Protein AF-A0A512ACY2-F1 (afdb_monomer)

Structure (mmCIF, N/CA/C/O backbone):
data_AF-A0A51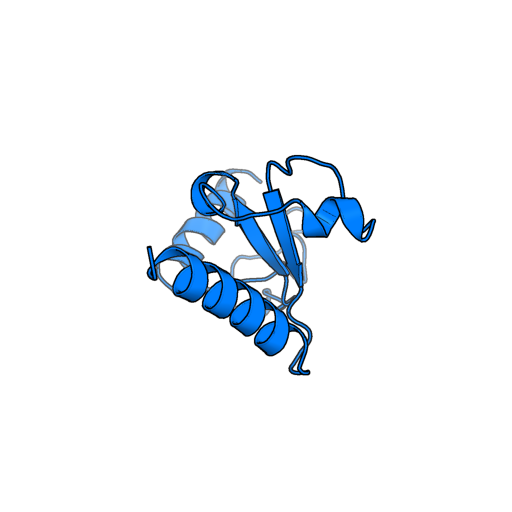2ACY2-F1
#
_entry.id   AF-A0A512ACY2-F1
#
loop_
_atom_site.group_PDB
_atom_site.id
_atom_site.type_symbol
_atom_site.label_atom_id
_atom_site.label_alt_id
_atom_site.label_comp_id
_atom_site.label_asym_id
_atom_site.label_entity_id
_atom_site.label_seq_id
_atom_site.pdbx_PDB_ins_code
_atom_site.Cartn_x
_atom_site.Cartn_y
_atom_site.Cartn_z
_atom_site.occupancy
_atom_site.B_iso_or_equiv
_atom_site.auth_seq_id
_atom_site.auth_comp_id
_atom_site.auth_asym_id
_atom_site.auth_atom_id
_atom_site.pdbx_PDB_model_num
ATOM 1 N N . MET A 1 1 ? 0.882 6.276 -18.119 1.00 74.06 1 MET A N 1
ATOM 2 C CA . MET A 1 1 ? 0.848 6.151 -16.637 1.00 74.06 1 MET A CA 1
ATOM 3 C C . MET A 1 1 ? -0.124 5.096 -16.097 1.00 74.06 1 MET A C 1
ATOM 5 O O . MET A 1 1 ? 0.338 4.207 -15.395 1.00 74.06 1 MET A O 1
ATOM 9 N N . LYS A 1 2 ? -1.438 5.133 -16.398 1.00 83.50 2 LYS A N 1
ATOM 10 C CA . LYS A 1 2 ? -2.406 4.148 -15.845 1.00 83.50 2 LYS A CA 1
ATOM 11 C C . LYS A 1 2 ? -2.056 2.683 -16.166 1.00 83.50 2 LYS A C 1
ATOM 13 O O . LYS A 1 2 ? -2.061 1.862 -15.258 1.00 83.50 2 LYS A O 1
ATOM 18 N N . LYS A 1 3 ? -1.681 2.378 -17.418 1.00 87.75 3 LYS A N 1
ATOM 19 C CA . LYS A 1 3 ? -1.267 1.024 -17.844 1.00 87.75 3 LYS A CA 1
ATOM 20 C C . LYS A 1 3 ? -0.044 0.512 -17.070 1.00 87.75 3 LYS A C 1
ATOM 22 O O . LYS A 1 3 ? -0.116 -0.556 -16.483 1.00 87.75 3 LYS A O 1
ATOM 27 N N . ALA A 1 4 ? 1.024 1.308 -16.984 1.00 86.75 4 ALA A N 1
ATOM 28 C CA . ALA A 1 4 ? 2.241 0.942 -16.254 1.00 86.75 4 ALA A CA 1
ATOM 29 C C . ALA A 1 4 ? 1.992 0.716 -14.748 1.00 86.75 4 ALA A C 1
ATOM 31 O O . ALA A 1 4 ? 2.495 -0.246 -14.174 1.00 86.75 4 ALA A O 1
ATOM 32 N N . ARG A 1 5 ? 1.135 1.535 -14.116 1.00 86.44 5 ARG A N 1
ATOM 33 C CA . ARG A 1 5 ? 0.703 1.309 -12.725 1.00 86.44 5 ARG A CA 1
ATOM 34 C C . ARG A 1 5 ? -0.104 0.021 -12.567 1.00 86.44 5 ARG A C 1
ATOM 36 O O . ARG A 1 5 ? 0.117 -0.714 -11.614 1.00 86.44 5 ARG A O 1
ATOM 43 N N . SER A 1 6 ? -1.027 -0.255 -13.487 1.00 90.94 6 SER A N 1
ATOM 44 C CA . SER A 1 6 ? -1.807 -1.497 -13.472 1.00 90.94 6 SER A CA 1
ATOM 45 C C . SER A 1 6 ? -0.916 -2.726 -13.652 1.00 90.94 6 SER A C 1
ATOM 47 O O . SER A 1 6 ? -1.120 -3.726 -12.973 1.00 90.94 6 SER A O 1
ATOM 49 N N . HIS A 1 7 ? 0.087 -2.632 -14.527 1.00 92.75 7 HIS A N 1
ATOM 50 C CA . HIS A 1 7 ? 1.069 -3.687 -14.754 1.00 92.75 7 HIS A CA 1
ATOM 51 C C . HIS A 1 7 ? 1.871 -3.987 -13.479 1.00 92.75 7 HIS A C 1
ATOM 53 O O . HIS A 1 7 ? 1.936 -5.137 -13.061 1.00 92.75 7 HIS A O 1
ATOM 59 N N . TYR A 1 8 ? 2.362 -2.954 -12.784 1.00 90.81 8 TYR A N 1
ATOM 60 C CA . TYR A 1 8 ? 3.035 -3.117 -11.489 1.00 90.81 8 TYR A CA 1
ATOM 61 C C . TYR A 1 8 ? 2.151 -3.838 -10.462 1.00 90.81 8 TYR A C 1
ATOM 63 O O . TYR A 1 8 ? 2.592 -4.779 -9.813 1.00 90.81 8 TYR A O 1
ATOM 71 N N . GLN A 1 9 ? 0.878 -3.444 -10.344 1.00 89.88 9 GLN A N 1
ATOM 72 C CA . GLN A 1 9 ? -0.060 -4.089 -9.415 1.00 89.88 9 GLN A CA 1
ATOM 73 C C . GLN A 1 9 ? -0.307 -5.564 -9.755 1.00 89.88 9 GLN A C 1
ATOM 75 O O . GLN A 1 9 ? -0.492 -6.377 -8.852 1.00 89.88 9 GLN A O 1
ATOM 80 N N . GLN A 1 10 ? -0.311 -5.920 -11.040 1.00 94.06 10 GLN A N 1
ATOM 81 C CA . GLN A 1 10 ? -0.433 -7.309 -11.473 1.00 94.06 10 GLN A CA 1
ATOM 82 C C . GLN A 1 10 ? 0.800 -8.126 -11.074 1.00 94.06 10 GLN A C 1
ATOM 84 O O . GLN A 1 10 ? 0.641 -9.184 -10.472 1.00 94.06 10 GLN A O 1
ATOM 89 N N . MET A 1 11 ? 2.003 -7.619 -11.353 1.00 94.38 11 MET A N 1
ATOM 90 C CA . MET A 1 11 ? 3.263 -8.277 -10.985 1.00 94.38 11 MET A CA 1
ATOM 91 C C . MET A 1 11 ? 3.396 -8.427 -9.464 1.00 94.38 11 MET A C 1
ATOM 93 O O . MET A 1 11 ? 3.757 -9.493 -8.975 1.00 94.38 11 MET A O 1
ATOM 97 N N . LEU A 1 12 ? 3.000 -7.403 -8.700 1.00 89.56 12 LEU A N 1
ATOM 98 C CA . LEU A 1 12 ? 2.983 -7.441 -7.236 1.00 89.56 12 LEU A CA 1
ATOM 99 C C . LEU A 1 12 ? 2.043 -8.529 -6.693 1.00 89.56 12 LEU A C 1
ATOM 101 O O . LEU A 1 12 ? 2.408 -9.251 -5.773 1.00 89.56 12 LEU A O 1
ATOM 105 N N . ARG A 1 13 ? 0.850 -8.699 -7.282 1.00 88.88 13 ARG A N 1
ATOM 106 C CA . ARG A 1 13 ? -0.092 -9.771 -6.894 1.00 88.88 13 ARG A CA 1
ATOM 107 C C . ARG A 1 13 ? 0.425 -11.172 -7.209 1.00 88.88 13 ARG A C 1
ATOM 109 O O . ARG A 1 13 ? 0.062 -12.111 -6.514 1.00 88.88 13 ARG A O 1
ATOM 116 N N . LYS A 1 14 ? 1.236 -11.308 -8.258 1.00 92.50 14 LYS A N 1
ATOM 117 C CA . LYS A 1 14 ? 1.87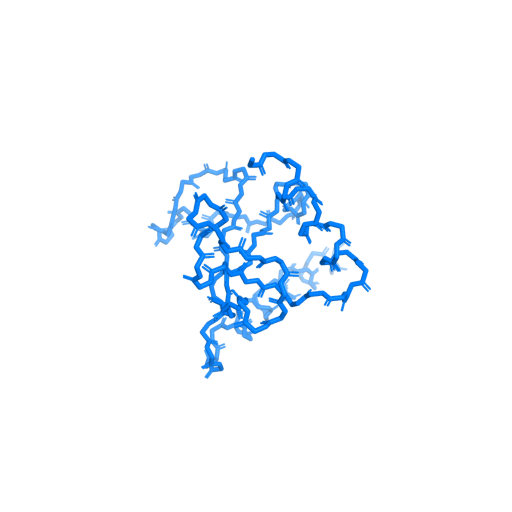1 -12.574 -8.642 1.00 92.50 14 LYS A CA 1
ATOM 118 C C . LYS A 1 14 ? 3.157 -12.870 -7.862 1.00 92.50 14 LYS A C 1
ATOM 120 O O . LYS A 1 14 ? 3.708 -13.951 -8.018 1.00 92.50 14 LYS A O 1
ATOM 125 N N . GLY A 1 15 ? 3.643 -11.923 -7.055 1.00 88.19 15 GLY A N 1
ATOM 126 C CA . GL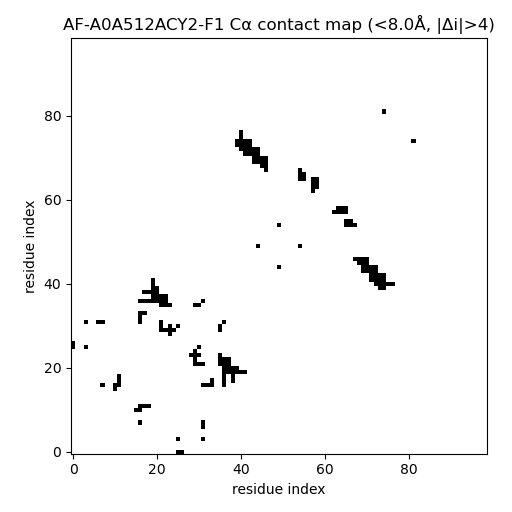Y A 1 15 ? 4.933 -12.033 -6.370 1.00 88.19 15 GLY A CA 1
ATOM 127 C C . GLY A 1 15 ? 6.148 -11.826 -7.283 1.00 88.19 15 GLY A C 1
ATOM 128 O O . GLY A 1 15 ? 7.268 -12.081 -6.862 1.00 88.19 15 GLY A O 1
ATOM 129 N N . GLU A 1 16 ? 5.944 -11.350 -8.515 1.00 91.75 16 GLU A N 1
ATOM 130 C CA . GLU A 1 16 ? 7.009 -11.100 -9.500 1.00 91.75 16 GLU A CA 1
ATOM 131 C C . GLU A 1 16 ? 7.789 -9.808 -9.198 1.00 91.75 16 GLU A C 1
ATOM 133 O O . GLU A 1 16 ? 8.934 -9.663 -9.617 1.00 91.75 16 GLU A O 1
ATOM 138 N N . LEU A 1 17 ? 7.179 -8.863 -8.471 1.00 91.50 17 LEU A N 1
ATOM 139 C CA . LEU A 1 17 ? 7.842 -7.649 -7.992 1.00 91.50 17 LEU A CA 1
ATOM 140 C C . LEU A 1 17 ? 7.620 -7.437 -6.494 1.00 91.50 17 LEU A C 1
ATOM 142 O O . LEU A 1 17 ? 6.500 -7.638 -6.008 1.00 91.50 17 LEU A O 1
ATOM 146 N N . PRO A 1 18 ? 8.646 -6.952 -5.769 1.00 87.50 18 PRO A N 1
ATOM 147 C CA . PRO A 1 18 ? 8.492 -6.564 -4.379 1.00 87.50 18 PRO A CA 1
ATOM 148 C C . PRO A 1 18 ? 7.641 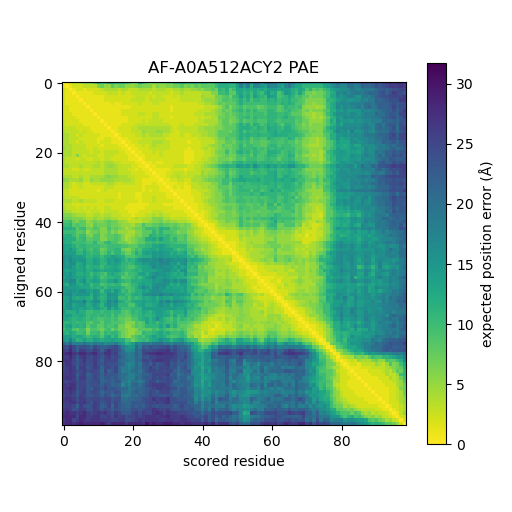-5.296 -4.255 1.00 87.50 18 PRO A C 1
ATOM 150 O O . PRO A 1 18 ? 7.520 -4.487 -5.177 1.00 87.50 18 PRO A O 1
ATOM 153 N N . LYS A 1 19 ? 7.067 -5.097 -3.068 1.00 87.06 19 LYS A N 1
ATOM 154 C CA . LYS A 1 19 ? 6.349 -3.869 -2.730 1.00 87.06 19 LYS A CA 1
ATOM 155 C C . LYS A 1 19 ? 7.334 -2.735 -2.451 1.00 87.06 19 LYS A C 1
ATOM 157 O O . LYS A 1 19 ? 8.209 -2.864 -1.601 1.00 87.06 19 LYS A O 1
ATOM 162 N N . GLY A 1 20 ? 7.133 -1.604 -3.114 1.00 87.81 20 GLY A N 1
ATOM 163 C CA . GLY A 1 20 ? 7.943 -0.406 -2.918 1.00 87.81 20 GLY A CA 1
ATOM 164 C C . GLY A 1 20 ? 7.574 0.739 -3.859 1.00 87.81 20 GLY A C 1
ATOM 165 O O . GLY A 1 20 ? 6.501 0.735 -4.477 1.00 87.81 20 GLY A O 1
ATOM 166 N N . TYR A 1 21 ? 8.479 1.711 -3.965 1.00 87.94 21 TYR A N 1
ATOM 167 C CA . TYR A 1 21 ? 8.404 2.823 -4.914 1.00 87.94 21 TYR A CA 1
ATOM 168 C C . TYR A 1 21 ? 9.422 2.666 -6.036 1.00 87.94 21 TYR A C 1
ATOM 170 O O . TYR A 1 21 ? 10.494 2.107 -5.831 1.00 87.94 21 TYR A O 1
ATOM 178 N N . ASN A 1 22 ? 9.099 3.167 -7.231 1.00 91.19 22 ASN A N 1
ATOM 179 C CA . ASN A 1 22 ? 10.076 3.198 -8.311 1.00 91.19 22 ASN A CA 1
ATOM 180 C C . ASN A 1 22 ? 11.187 4.214 -7.980 1.00 91.19 22 ASN A C 1
ATOM 182 O O . ASN A 1 22 ? 10.865 5.375 -7.724 1.00 91.19 22 ASN A O 1
ATOM 186 N N . ARG A 1 23 ? 12.463 3.805 -8.037 1.00 91.50 23 ARG A N 1
ATOM 187 C CA . ARG A 1 23 ? 13.633 4.696 -7.889 1.00 91.50 23 ARG A CA 1
ATOM 188 C C . ARG A 1 23 ? 13.615 5.773 -8.970 1.00 91.50 23 ARG A C 1
ATOM 190 O O . ARG A 1 23 ? 13.697 6.960 -8.677 1.00 91.50 23 ARG A O 1
ATOM 197 N N . GLN A 1 24 ? 13.413 5.353 -10.217 1.00 94.44 24 GLN A N 1
ATOM 198 C CA . GLN A 1 24 ? 13.096 6.229 -11.335 1.00 94.44 24 GLN A CA 1
ATOM 199 C C . GLN A 1 24 ? 11.599 6.173 -11.616 1.00 94.44 24 GLN A C 1
ATOM 201 O O . GLN A 1 24 ? 11.046 5.124 -11.956 1.00 94.44 24 GLN A O 1
ATOM 206 N N . GLY A 1 25 ? 10.926 7.316 -11.490 1.00 91.31 25 GLY A N 1
ATOM 207 C CA . GLY A 1 25 ? 9.490 7.401 -11.726 1.00 91.31 25 GLY A CA 1
ATOM 208 C C . GLY A 1 25 ? 9.108 6.973 -13.147 1.00 91.31 25 GLY A C 1
ATOM 209 O O . GLY A 1 25 ? 9.746 7.367 -14.120 1.00 91.31 25 GLY A O 1
ATOM 210 N N . LEU A 1 26 ? 7.997 6.240 -13.278 1.00 89.50 26 LEU A N 1
ATOM 211 C CA . LEU A 1 26 ? 7.474 5.754 -14.569 1.00 89.50 26 LEU A CA 1
ATOM 212 C C . LEU A 1 26 ? 7.227 6.873 -15.602 1.00 89.50 26 LEU A C 1
ATOM 214 O O . LEU A 1 26 ? 7.199 6.618 -16.800 1.00 89.50 26 LEU A O 1
ATOM 218 N N . ALA A 1 27 ? 7.012 8.112 -15.148 1.00 88.62 27 ALA A N 1
ATOM 219 C CA . ALA A 1 27 ? 6.833 9.270 -16.027 1.00 88.62 27 ALA A CA 1
ATOM 220 C C . ALA A 1 27 ? 8.135 9.702 -16.721 1.00 88.62 27 ALA A C 1
ATOM 222 O O . ALA A 1 27 ? 8.083 10.353 -17.757 1.00 88.62 27 ALA A O 1
ATOM 223 N N . PHE A 1 28 ? 9.279 9.327 -16.153 1.00 90.81 28 PHE A N 1
ATOM 224 C CA . PHE A 1 28 ? 10.617 9.696 -16.603 1.00 90.81 28 PHE A CA 1
ATOM 225 C C . PHE A 1 28 ? 11.341 8.510 -17.253 1.00 90.81 28 PHE A C 1
ATOM 227 O O . PHE A 1 28 ? 12.563 8.443 -17.207 1.00 90.81 28 PHE A O 1
ATOM 234 N N . GLY A 1 29 ? 10.592 7.547 -17.803 1.00 91.25 29 GLY A N 1
ATOM 235 C CA . GLY A 1 29 ? 11.151 6.360 -18.460 1.00 91.25 29 GLY A CA 1
ATOM 236 C C . GLY A 1 29 ? 11.532 5.212 -17.521 1.00 91.25 29 GLY A C 1
ATOM 237 O O . GLY A 1 29 ? 12.133 4.251 -17.977 1.00 91.25 29 GLY A O 1
ATOM 238 N N . GLY A 1 30 ? 11.186 5.279 -16.231 1.00 91.38 30 GLY A N 1
ATOM 239 C CA . GLY A 1 30 ? 11.404 4.156 -15.317 1.00 91.38 30 GLY A CA 1
ATOM 240 C C . GLY A 1 30 ? 10.535 2.938 -15.653 1.00 91.38 30 GLY A C 1
ATOM 241 O O . GLY A 1 30 ? 9.403 3.080 -16.123 1.00 91.38 30 GLY A O 1
ATOM 242 N N . GLU A 1 31 ? 11.042 1.744 -15.346 1.00 94.00 31 GLU A N 1
ATOM 243 C CA . GLU A 1 31 ? 10.399 0.463 -15.663 1.00 94.00 31 GLU A CA 1
ATOM 244 C C . GLU A 1 31 ? 9.958 -0.318 -14.414 1.00 94.00 31 GLU A C 1
ATOM 246 O O . GLU A 1 31 ? 10.408 -0.061 -13.294 1.00 94.00 31 GLU A O 1
ATOM 251 N N . ASN A 1 32 ? 9.063 -1.290 -14.608 1.00 93.25 32 ASN A N 1
ATOM 252 C CA . ASN A 1 32 ? 8.604 -2.209 -13.564 1.00 93.25 32 ASN A CA 1
ATOM 253 C C . ASN A 1 32 ? 9.530 -3.431 -13.494 1.00 93.25 32 ASN A C 1
ATOM 255 O O . ASN A 1 32 ? 9.140 -4.530 -13.876 1.00 93.25 32 ASN A O 1
ATOM 259 N N . VAL A 1 33 ? 10.752 -3.214 -13.021 1.00 94.25 33 VAL A N 1
ATOM 260 C CA . VAL A 1 33 ? 11.769 -4.254 -12.814 1.00 94.25 33 VAL A CA 1
ATOM 261 C C . VAL A 1 33 ? 12.250 -4.217 -11.362 1.00 94.25 33 VAL A C 1
ATOM 263 O O . VAL A 1 33 ? 12.240 -3.127 -10.776 1.00 94.25 33 VAL A O 1
ATOM 266 N N . PRO A 1 34 ? 12.640 -5.354 -10.751 1.00 91.25 34 PRO A N 1
ATOM 267 C CA . PRO A 1 34 ? 13.024 -5.410 -9.338 1.00 91.25 34 PRO A CA 1
ATOM 268 C C . PRO A 1 34 ? 14.092 -4.379 -8.950 1.00 91.25 34 PRO A C 1
ATOM 270 O O . PRO A 1 34 ? 13.992 -3.748 -7.900 1.00 91.25 34 PRO A O 1
ATOM 273 N N . GLU A 1 35 ? 15.064 -4.134 -9.827 1.00 93.56 35 GLU A N 1
ATOM 274 C CA . GLU A 1 35 ? 16.189 -3.212 -9.625 1.00 93.56 35 GLU A CA 1
ATOM 275 C C . GLU A 1 35 ? 15.734 -1.752 -9.551 1.00 93.56 35 GLU A C 1
ATOM 277 O O . GLU A 1 35 ? 16.405 -0.910 -8.952 1.00 93.56 35 GLU A O 1
ATOM 282 N N . ASN A 1 36 ? 14.580 -1.436 -10.137 1.00 94.19 36 ASN A N 1
ATOM 283 C CA . ASN A 1 36 ? 13.987 -0.110 -10.069 1.00 94.19 36 ASN A CA 1
ATOM 284 C C . ASN A 1 36 ? 13.000 0.019 -8.900 1.00 94.19 36 ASN A C 1
ATOM 286 O O . ASN A 1 36 ? 12.431 1.092 -8.726 1.00 94.19 36 ASN A O 1
ATOM 290 N N . ILE A 1 37 ? 12.777 -1.018 -8.086 1.00 92.06 37 ILE A N 1
ATOM 291 C CA . ILE A 1 37 ? 11.912 -0.935 -6.904 1.00 92.06 37 ILE A CA 1
ATOM 292 C C . ILE A 1 37 ? 12.754 -0.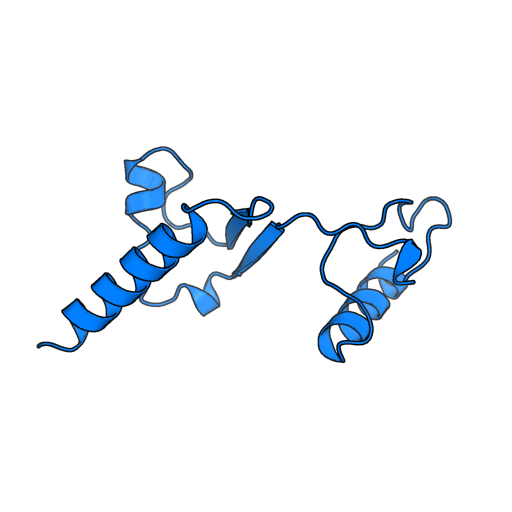714 -5.645 1.00 92.06 37 ILE A C 1
ATOM 294 O O . ILE A 1 37 ? 13.621 -1.504 -5.286 1.00 92.06 37 ILE A O 1
ATOM 298 N N . GLN A 1 38 ? 12.463 0.371 -4.938 1.00 89.75 38 GLN A N 1
ATOM 299 C CA . GLN A 1 38 ? 12.980 0.663 -3.610 1.00 89.75 38 GLN A CA 1
ATOM 300 C C . GLN A 1 38 ? 11.957 0.242 -2.559 1.00 89.75 38 GLN A C 1
ATOM 302 O O . GLN A 1 38 ? 10.831 0.749 -2.539 1.00 89.75 38 GLN A O 1
ATOM 307 N N . PHE A 1 39 ? 12.362 -0.656 -1.661 1.00 85.19 39 PHE A N 1
ATOM 308 C CA . PHE A 1 39 ? 11.592 -0.951 -0.461 1.00 85.19 39 PHE A CA 1
ATOM 309 C C . PHE A 1 39 ? 11.494 0.301 0.413 1.00 85.19 39 PHE A C 1
ATOM 311 O O . PHE A 1 39 ? 12.482 0.997 0.633 1.00 85.19 39 PHE A O 1
ATOM 318 N N . THR A 1 40 ? 10.290 0.599 0.891 1.00 80.38 40 THR A N 1
ATOM 319 C CA . THR A 1 40 ? 10.021 1.812 1.675 1.00 80.38 40 THR A CA 1
ATOM 320 C C . THR A 1 40 ? 9.436 1.514 3.041 1.00 80.38 40 THR A C 1
ATOM 322 O O . THR A 1 40 ? 9.124 2.445 3.774 1.00 80.38 40 THR A O 1
ATOM 325 N N . GLY A 1 41 ? 9.182 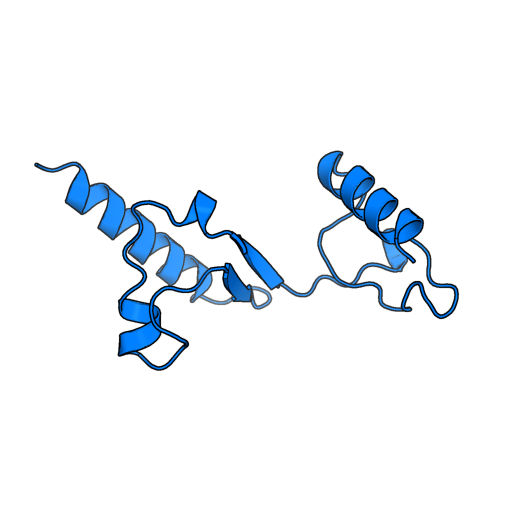0.242 3.364 1.00 77.31 41 GLY A N 1
ATOM 326 C CA . GLY A 1 41 ? 8.443 -0.123 4.569 1.00 77.31 41 GLY A CA 1
ATOM 327 C C . GLY A 1 41 ? 6.981 0.322 4.582 1.00 77.31 41 GLY A C 1
ATOM 328 O O . GLY A 1 41 ? 6.232 -0.036 5.488 1.00 77.31 41 GLY A O 1
ATOM 329 N N . GLU A 1 42 ? 6.533 1.100 3.596 1.00 78.44 42 GLU A N 1
ATOM 330 C CA . GLU A 1 42 ? 5.192 1.656 3.592 1.00 78.44 42 GLU A CA 1
ATOM 331 C C . GLU A 1 42 ? 4.167 0.603 3.176 1.00 78.44 42 GLU A C 1
ATOM 333 O O . GLU A 1 42 ? 4.126 0.103 2.047 1.00 78.44 42 GLU A O 1
ATOM 338 N N . THR A 1 43 ? 3.266 0.309 4.100 1.00 77.06 43 THR A N 1
ATOM 339 C CA . THR A 1 43 ? 2.072 -0.483 3.870 1.00 77.06 43 THR A CA 1
ATOM 340 C C . THR A 1 43 ? 0.836 0.361 4.088 1.00 77.06 43 THR A C 1
ATOM 342 O O . THR A 1 43 ? 0.792 1.274 4.900 1.00 77.06 43 THR A O 1
ATOM 345 N N . THR A 1 44 ? -0.180 0.087 3.287 1.00 79.75 44 THR A N 1
ATOM 346 C CA . THR A 1 44 ? -1.469 0.750 3.353 1.00 79.75 44 THR A CA 1
ATOM 347 C C . THR A 1 44 ? -2.496 -0.308 3.712 1.00 79.75 44 THR A C 1
ATOM 349 O O . THR A 1 44 ? -2.616 -1.274 2.963 1.00 79.75 44 THR A O 1
ATOM 352 N N . ILE A 1 45 ? -3.199 -0.122 4.826 1.00 77.62 45 ILE A N 1
ATOM 353 C CA . ILE A 1 45 ? -4.359 -0.919 5.227 1.00 77.62 45 ILE A CA 1
ATOM 354 C C . ILE A 1 45 ? -5.610 -0.125 4.851 1.00 77.62 45 ILE A C 1
ATOM 356 O O . ILE A 1 45 ? -5.746 1.054 5.202 1.00 77.62 45 ILE A O 1
ATOM 360 N N . ARG A 1 46 ? -6.500 -0.732 4.068 1.00 79.75 46 ARG A N 1
ATOM 361 C CA . ARG A 1 46 ? -7.737 -0.091 3.598 1.00 79.75 46 ARG A CA 1
ATOM 362 C C . ARG A 1 46 ? -8.820 -0.173 4.662 1.00 79.75 46 ARG A C 1
ATOM 364 O O . ARG A 1 46 ? -8.828 -1.101 5.451 1.00 79.75 46 ARG A O 1
ATOM 371 N N . HIS A 1 47 ? -9.791 0.739 4.620 1.00 76.06 47 HIS A N 1
ATOM 372 C CA . HIS A 1 47 ? -10.933 0.730 5.541 1.00 76.06 47 HIS A CA 1
ATOM 373 C C . HIS A 1 47 ? -11.638 -0.631 5.661 1.00 76.06 47 HIS A C 1
ATOM 375 O O . HIS A 1 47 ? -11.965 -1.045 6.762 1.00 76.06 47 HIS A O 1
ATOM 381 N N . SER A 1 48 ? -11.807 -1.356 4.552 1.00 78.00 48 SER A N 1
ATOM 382 C CA . SER A 1 48 ? -12.402 -2.702 4.548 1.00 78.00 48 SER A CA 1
ATOM 383 C C . SER A 1 48 ? -11.610 -3.733 5.361 1.00 78.00 48 SER A C 1
ATOM 385 O O . SER A 1 48 ? -12.164 -4.727 5.797 1.00 78.00 48 SER A O 1
ATOM 387 N N . GLU A 1 49 ? -10.307 -3.519 5.544 1.00 73.38 49 GLU A N 1
ATOM 388 C CA . GLU A 1 49 ? -9.430 -4.355 6.375 1.00 73.38 49 GLU A CA 1
ATOM 389 C C . GLU A 1 49 ? -9.368 -3.845 7.829 1.00 73.38 49 GLU A C 1
ATOM 391 O O . GLU A 1 49 ? -8.764 -4.484 8.685 1.00 73.38 49 GLU A O 1
ATOM 396 N N . LEU A 1 50 ? -9.969 -2.682 8.106 1.00 74.44 50 LEU A N 1
ATOM 397 C CA . LEU A 1 50 ? -10.065 -2.063 9.432 1.00 74.44 50 LEU A CA 1
ATOM 398 C C . LEU A 1 50 ? -11.428 -2.285 10.089 1.00 74.44 50 LEU A C 1
ATOM 400 O O . LEU A 1 50 ? -11.616 -1.901 11.241 1.00 74.44 50 LEU A O 1
ATOM 404 N N . GLU A 1 51 ? -12.383 -2.872 9.370 1.00 75.62 51 GLU A N 1
ATOM 405 C CA . GLU A 1 51 ? -13.730 -3.110 9.873 1.00 75.62 51 GLU A CA 1
ATOM 406 C C . GLU A 1 51 ? -13.675 -3.980 11.143 1.00 75.62 51 GLU A C 1
ATOM 408 O O . GLU A 1 51 ? -13.119 -5.077 11.149 1.00 75.62 51 GLU A O 1
ATOM 413 N N . GLY A 1 52 ? -14.186 -3.450 12.259 1.00 73.56 52 GLY A N 1
ATOM 414 C CA . GLY A 1 52 ? -14.148 -4.106 13.574 1.00 73.56 52 GLY A CA 1
ATOM 415 C C . GLY A 1 52 ? -12.884 -3.863 14.417 1.00 73.56 52 GLY A C 1
ATOM 416 O O . GLY A 1 52 ? -12.853 -4.268 15.589 1.00 73.56 52 GLY A O 1
ATOM 417 N N . LEU A 1 53 ? -11.864 -3.177 13.888 1.00 72.31 53 LEU A N 1
ATOM 418 C CA . LEU A 1 53 ? -10.707 -2.720 14.664 1.00 72.31 53 LEU A CA 1
ATOM 419 C C . LEU A 1 53 ? -11.005 -1.382 15.342 1.00 72.31 53 LEU A C 1
ATOM 421 O O . LEU A 1 53 ? -11.613 -0.490 14.755 1.00 72.31 53 LEU A O 1
ATOM 425 N N . ASP A 1 54 ? -10.548 -1.234 16.585 1.00 75.12 54 ASP A N 1
ATOM 426 C CA . ASP A 1 54 ? -10.594 0.063 17.248 1.00 75.12 54 ASP A CA 1
ATOM 427 C C . ASP A 1 54 ? -9.446 0.940 16.735 1.00 75.12 54 ASP A C 1
ATOM 429 O O . ASP A 1 54 ? -8.274 0.678 17.006 1.00 75.12 54 ASP A O 1
ATOM 433 N N . THR A 1 55 ? -9.787 1.967 15.957 1.00 75.19 55 THR A N 1
ATOM 434 C CA . THR A 1 55 ? -8.831 2.953 15.437 1.00 75.19 55 THR A CA 1
ATOM 435 C C . THR A 1 55 ? -8.853 4.267 16.221 1.00 75.19 55 THR A C 1
ATOM 437 O O . THR A 1 55 ? -8.200 5.225 15.802 1.00 75.19 55 THR A O 1
ATOM 440 N N . SER A 1 56 ? -9.592 4.337 17.338 1.00 76.62 56 SER A N 1
ATOM 441 C CA . SER A 1 56 ? -9.691 5.526 18.204 1.00 76.62 56 SER A CA 1
ATOM 442 C C . SER A 1 56 ? -8.314 6.019 18.653 1.00 76.62 56 SER A C 1
ATOM 44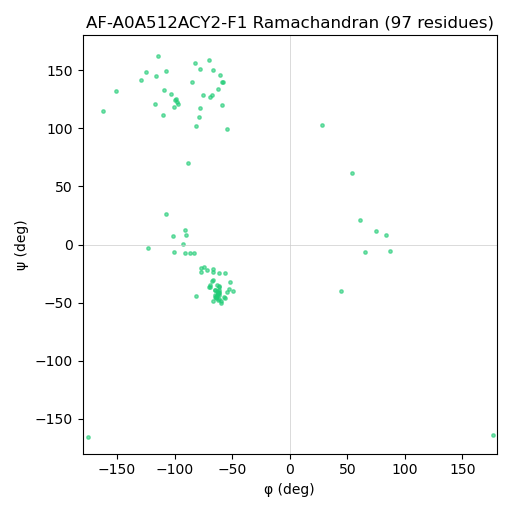4 O O . SER A 1 56 ? -8.027 7.213 18.546 1.00 76.62 56 SER A O 1
ATOM 446 N N . PHE A 1 57 ? -7.416 5.085 18.991 1.00 75.06 57 PHE A N 1
ATOM 447 C CA . PHE A 1 57 ? -6.044 5.358 19.427 1.00 75.06 57 PHE A CA 1
ATOM 448 C C . PHE A 1 57 ? -5.272 6.267 18.460 1.00 75.06 57 PHE A C 1
ATOM 450 O O . PHE A 1 57 ? -4.416 7.043 18.882 1.00 75.06 57 PHE A O 1
ATOM 457 N N . TYR A 1 58 ? -5.559 6.186 17.157 1.00 75.75 58 TYR A N 1
ATOM 458 C CA . TYR A 1 58 ? -4.873 6.968 16.131 1.00 75.75 58 TYR A CA 1
ATOM 459 C C . TYR A 1 58 ? -5.230 8.456 16.225 1.00 75.75 58 TYR A C 1
ATOM 461 O O . TYR A 1 58 ? -4.392 9.322 15.976 1.00 75.75 58 TYR A O 1
ATOM 469 N N . HIS A 1 59 ? -6.473 8.754 16.603 1.00 78.62 59 HIS A N 1
ATOM 470 C CA . HIS A 1 59 ? -6.945 10.113 16.838 1.00 78.62 59 HIS A CA 1
ATOM 471 C C . HIS A 1 59 ? -6.558 10.611 18.232 1.00 78.62 59 HIS A C 1
ATOM 473 O O . HIS A 1 59 ? -6.061 11.728 18.358 1.00 78.62 59 HIS A O 1
ATOM 479 N N . GLU A 1 60 ? -6.734 9.775 19.256 1.00 82.56 60 GLU A N 1
ATOM 480 C CA . GLU A 1 60 ? -6.448 10.116 20.656 1.00 82.56 60 GLU A CA 1
ATOM 481 C C . GLU A 1 60 ? -4.974 10.463 20.887 1.00 82.56 60 GLU A C 1
ATOM 483 O O . GLU A 1 60 ? -4.668 11.393 21.626 1.00 82.56 60 GLU A O 1
ATOM 488 N N . ASN A 1 61 ? -4.059 9.784 20.189 1.00 77.75 61 ASN A N 1
ATOM 489 C CA . ASN A 1 61 ? -2.623 10.066 20.251 1.00 77.75 61 ASN A CA 1
ATOM 490 C C . ASN A 1 61 ? -2.148 11.076 19.188 1.00 77.75 61 ASN A C 1
ATOM 492 O O . ASN A 1 61 ? -0.948 11.227 18.971 1.00 77.75 61 ASN A O 1
ATOM 496 N N . VAL A 1 62 ? -3.068 11.770 18.505 1.00 76.88 62 VAL A N 1
ATOM 497 C CA . VAL A 1 62 ? -2.762 12.825 17.514 1.00 76.88 62 VAL A CA 1
ATOM 498 C C . VAL A 1 62 ? -1.943 12.317 16.306 1.00 76.88 62 VAL A C 1
ATOM 500 O O . VAL A 1 62 ? -1.338 13.093 15.570 1.00 76.88 62 VAL A O 1
ATOM 503 N N . TYR A 1 63 ? -1.959 11.008 16.033 1.00 73.81 63 TYR A N 1
ATOM 504 C CA . TYR A 1 63 ? -1.312 10.425 14.849 1.00 73.81 63 TYR A CA 1
ATOM 505 C C . TYR A 1 63 ? -2.123 10.632 13.566 1.00 73.81 63 TYR A C 1
ATOM 507 O O . TYR A 1 63 ? -1.578 10.568 12.462 1.00 73.81 63 TYR A O 1
ATOM 515 N N . GLY A 1 64 ? -3.425 10.908 13.677 1.00 75.88 64 GLY A N 1
ATOM 516 C CA . GLY A 1 64 ? -4.252 11.196 12.516 1.00 75.88 64 GLY A CA 1
ATOM 517 C C . GLY A 1 64 ? -5.686 11.605 12.822 1.00 75.88 64 GLY A C 1
ATOM 518 O O . GLY A 1 64 ? -6.057 11.981 13.934 1.00 75.88 64 GLY A O 1
ATOM 519 N N . LYS A 1 65 ? -6.502 11.576 11.767 1.00 79.81 65 LYS A N 1
ATOM 520 C CA . LYS A 1 65 ? -7.915 11.952 11.827 1.00 79.81 65 LYS A CA 1
ATOM 521 C C . LYS A 1 65 ? -8.746 10.827 12.434 1.00 79.81 65 LYS A C 1
ATOM 523 O O . LYS A 1 65 ? -8.439 9.653 12.239 1.00 79.81 65 LYS A O 1
ATOM 528 N N . LYS A 1 66 ? -9.840 11.214 13.086 1.00 78.94 66 LYS A N 1
ATOM 529 C CA . LYS A 1 66 ? -10.919 10.304 13.464 1.00 78.94 66 LYS A CA 1
ATOM 530 C C . LYS A 1 66 ? -11.489 9.612 12.211 1.00 78.94 66 LYS A C 1
ATOM 532 O O . LYS A 1 66 ? -11.601 10.252 11.164 1.00 78.94 66 LYS A O 1
ATOM 537 N N . ASP A 1 67 ? -11.793 8.320 12.327 1.00 75.50 67 ASP A N 1
ATOM 538 C CA . ASP A 1 67 ? -12.368 7.456 11.281 1.00 75.50 67 ASP A CA 1
ATOM 539 C C . ASP A 1 67 ? -11.581 7.440 9.948 1.00 75.50 67 ASP A C 1
ATOM 541 O O . ASP A 1 67 ? -12.087 7.834 8.888 1.00 75.50 67 ASP A O 1
ATOM 545 N N . PRO A 1 68 ? -10.307 7.000 9.957 1.00 73.25 68 PRO A N 1
ATOM 546 C CA . PRO A 1 68 ? -9.486 6.998 8.755 1.00 73.25 68 PRO A CA 1
ATOM 547 C C . PRO A 1 68 ? -10.003 5.994 7.711 1.00 73.25 68 PRO A C 1
ATOM 549 O O . PRO A 1 68 ? -10.151 4.799 7.961 1.00 73.25 68 PRO A O 1
ATOM 552 N N . LYS A 1 69 ? -10.185 6.465 6.467 1.00 76.44 69 LYS A N 1
ATOM 553 C CA . LYS A 1 69 ? -10.478 5.597 5.303 1.00 76.44 69 LYS A CA 1
ATOM 554 C C . LYS A 1 69 ? -9.307 4.680 4.931 1.00 76.44 69 LYS A C 1
ATOM 556 O O . LYS A 1 69 ? -9.464 3.714 4.186 1.00 76.44 69 LYS A O 1
ATOM 561 N N . VAL A 1 70 ? -8.107 5.053 5.353 1.00 75.44 70 VAL A N 1
ATOM 562 C CA . VAL A 1 70 ? -6.864 4.372 5.025 1.00 75.44 70 VAL A CA 1
ATOM 563 C C . VAL A 1 70 ? -5.895 4.594 6.176 1.00 75.44 70 VAL A C 1
ATOM 565 O O . VAL A 1 70 ? -5.692 5.739 6.579 1.00 75.44 70 VAL A O 1
ATOM 568 N N . LEU A 1 71 ? -5.255 3.527 6.646 1.00 76.06 71 LEU A N 1
ATOM 569 C CA . LEU A 1 71 ? -4.106 3.616 7.540 1.00 76.06 71 LEU A CA 1
ATOM 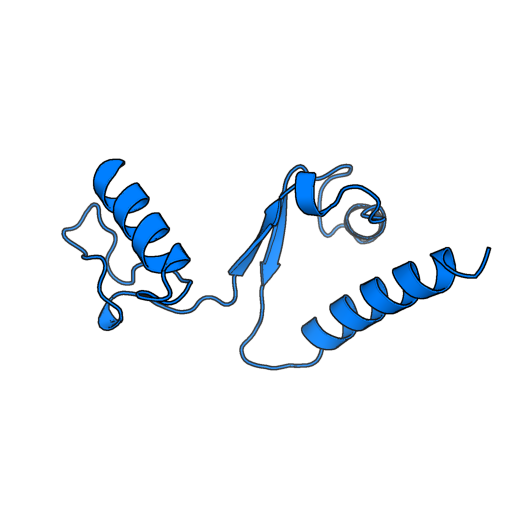570 C C . LEU A 1 71 ? -2.826 3.350 6.756 1.00 76.06 71 LEU A C 1
ATOM 572 O O . LEU A 1 71 ? -2.720 2.364 6.027 1.00 76.06 71 LEU A O 1
ATOM 576 N N . LYS A 1 72 ? -1.844 4.239 6.905 1.00 74.94 72 LYS A N 1
ATOM 577 C CA . LYS A 1 72 ? -0.482 3.997 6.435 1.00 74.94 72 LYS A CA 1
ATOM 578 C C . LYS A 1 72 ? 0.365 3.537 7.611 1.00 74.94 72 LYS A C 1
ATOM 580 O O . LYS A 1 72 ? 0.445 4.219 8.626 1.00 74.94 72 LYS A O 1
ATOM 585 N N . ILE A 1 73 ? 1.000 2.389 7.449 1.00 74.06 73 ILE A N 1
ATOM 586 C CA . ILE A 1 73 ? 1.977 1.840 8.379 1.00 74.06 73 ILE A CA 1
ATOM 587 C C . ILE A 1 73 ? 3.332 1.955 7.705 1.00 74.06 73 ILE A C 1
ATOM 589 O O . ILE A 1 73 ? 3.472 1.596 6.539 1.00 74.06 73 ILE A O 1
ATOM 593 N N . HIS A 1 74 ? 4.321 2.455 8.429 1.00 72.19 74 HIS A N 1
ATOM 594 C CA . HIS A 1 74 ? 5.694 2.495 7.960 1.00 72.19 74 HIS A CA 1
ATOM 595 C C . HIS A 1 74 ? 6.520 1.503 8.778 1.00 72.19 74 HIS A C 1
ATOM 597 O O . HIS A 1 74 ? 6.718 1.679 9.980 1.00 72.19 74 HIS A O 1
ATOM 603 N N . GLN A 1 75 ? 6.967 0.436 8.128 1.00 63.91 75 GLN A N 1
ATOM 604 C CA . GLN A 1 75 ? 7.913 -0.520 8.674 1.00 63.91 75 GLN A CA 1
ATOM 605 C C . GLN A 1 75 ? 9.322 0.053 8.502 1.00 63.91 75 GLN A C 1
ATOM 607 O O . GLN A 1 75 ? 9.883 0.005 7.413 1.00 63.91 75 GLN A O 1
ATOM 612 N N . ARG A 1 76 ? 9.907 0.599 9.572 1.00 58.50 76 ARG A N 1
ATOM 613 C CA . ARG A 1 76 ? 11.354 0.865 9.575 1.00 58.50 76 ARG A CA 1
ATOM 614 C C . ARG A 1 76 ? 12.097 -0.462 9.394 1.00 58.50 76 ARG A C 1
ATOM 616 O O . ARG A 1 76 ? 11.588 -1.491 9.848 1.00 58.50 76 ARG A O 1
ATOM 623 N N . GLU A 1 77 ? 13.246 -0.445 8.710 1.00 51.72 77 GLU A N 1
ATOM 624 C CA . GLU A 1 77 ? 14.164 -1.591 8.666 1.00 51.72 77 GLU A CA 1
ATOM 625 C C . GLU A 1 77 ? 14.488 -1.973 10.113 1.00 51.72 77 GLU A C 1
ATOM 627 O O . GLU A 1 77 ? 15.204 -1.258 10.796 1.00 51.72 77 GLU A O 1
ATOM 632 N N . VAL A 1 78 ? 13.785 -3.016 10.567 1.00 54.91 78 VAL A N 1
ATOM 633 C CA . VAL A 1 78 ? 13.728 -3.627 11.900 1.00 54.91 78 VAL A CA 1
ATOM 634 C C . VAL A 1 78 ? 14.015 -2.679 13.069 1.00 54.91 78 VAL A C 1
ATOM 636 O O . VAL A 1 78 ? 15.166 -2.463 13.397 1.00 54.91 78 VAL A O 1
ATOM 639 N N . ASP A 1 79 ? 12.970 -2.236 13.781 1.00 46.53 79 ASP A N 1
ATOM 640 C CA . ASP A 1 79 ? 13.077 -2.023 15.234 1.00 46.53 79 ASP A CA 1
ATOM 641 C C . ASP A 1 79 ? 11.694 -1.936 15.905 1.00 46.53 79 ASP A C 1
ATOM 643 O O . ASP A 1 79 ? 10.910 -1.032 15.615 1.00 46.53 79 ASP A O 1
ATOM 647 N N . TYR A 1 80 ? 11.412 -2.925 16.769 1.00 48.09 80 TYR A N 1
ATOM 648 C CA . TYR A 1 80 ? 10.437 -3.053 17.879 1.00 48.09 80 TYR A CA 1
ATOM 649 C C . TYR A 1 80 ? 8.973 -2.579 17.723 1.00 48.09 80 TYR A C 1
ATOM 651 O O . TYR A 1 80 ? 8.049 -3.283 18.126 1.00 48.09 80 TYR A O 1
ATOM 659 N N . MET A 1 81 ? 8.716 -1.452 17.074 1.00 50.12 81 MET A N 1
ATOM 660 C CA . MET A 1 81 ? 7.411 -0.790 16.979 1.00 50.12 81 MET A CA 1
ATOM 661 C C . MET A 1 81 ? 6.381 -1.590 16.154 1.00 50.12 81 MET A C 1
ATOM 663 O O . MET A 1 81 ? 5.184 -1.566 16.432 1.00 50.12 81 MET A O 1
ATOM 667 N N . TYR A 1 82 ? 6.832 -2.345 15.145 1.00 55.00 82 TYR A N 1
ATOM 668 C CA . TYR A 1 82 ? 5.959 -3.224 14.349 1.00 55.00 82 TYR A CA 1
ATOM 669 C C . TYR A 1 82 ? 5.450 -4.419 15.170 1.00 55.00 82 TYR A C 1
ATOM 671 O O . TYR A 1 82 ? 4.294 -4.822 15.041 1.00 55.00 82 TYR A O 1
ATOM 679 N N . LEU A 1 83 ? 6.297 -4.949 16.059 1.00 55.38 83 LEU A N 1
ATOM 680 C CA . LEU A 1 83 ? 5.924 -6.018 16.982 1.00 55.38 83 LEU A CA 1
ATOM 681 C C . LEU A 1 83 ? 4.959 -5.505 18.054 1.00 55.38 83 LEU A C 1
ATOM 683 O O . LEU A 1 83 ? 4.018 -6.215 18.394 1.00 55.38 83 LEU A O 1
ATOM 687 N N . GLU A 1 84 ? 5.132 -4.270 18.529 1.00 55.59 84 GLU A N 1
ATOM 688 C CA . GLU A 1 84 ? 4.207 -3.640 19.478 1.00 55.59 84 GLU A CA 1
ATOM 689 C C . GLU A 1 84 ? 2.820 -3.411 18.874 1.00 55.59 84 GLU A C 1
ATOM 691 O O . GLU A 1 84 ? 1.824 -3.775 19.494 1.00 55.59 84 GLU A O 1
ATOM 696 N N . ILE A 1 85 ? 2.729 -2.890 17.644 1.00 60.09 85 ILE A N 1
ATOM 697 C CA . ILE A 1 85 ? 1.436 -2.700 16.965 1.00 60.09 85 ILE A CA 1
ATOM 698 C C . ILE A 1 85 ? 0.746 -4.051 16.733 1.00 60.09 85 ILE A C 1
ATOM 700 O O . ILE A 1 85 ? -0.444 -4.188 17.016 1.00 60.09 85 ILE A O 1
ATOM 704 N N . ILE A 1 86 ? 1.482 -5.075 16.288 1.00 66.62 86 ILE A N 1
ATOM 705 C CA . ILE A 1 86 ? 0.940 -6.435 16.143 1.00 66.62 86 ILE A CA 1
ATOM 706 C C . ILE A 1 86 ? 0.489 -6.999 17.495 1.00 66.62 86 ILE A C 1
ATOM 708 O O . ILE A 1 86 ? -0.586 -7.591 17.574 1.00 66.62 86 ILE A O 1
ATOM 712 N N . GLN A 1 87 ? 1.252 -6.790 18.571 1.00 61.91 87 GLN A N 1
ATOM 713 C CA . GLN A 1 87 ? 0.863 -7.211 19.919 1.00 61.91 87 GLN A CA 1
ATOM 714 C C . GLN A 1 87 ? -0.379 -6.477 20.426 1.00 61.91 87 GLN A C 1
ATOM 716 O O . GLN A 1 87 ? -1.215 -7.105 21.069 1.00 61.91 87 GLN A O 1
ATOM 721 N N . ILE A 1 88 ? -0.526 -5.180 20.149 1.00 69.56 88 ILE A N 1
ATOM 722 C CA . ILE A 1 88 ? -1.713 -4.394 20.513 1.00 69.56 88 ILE A CA 1
ATOM 723 C C . ILE A 1 88 ? -2.941 -4.925 19.767 1.00 69.56 88 ILE A C 1
ATOM 725 O O . ILE A 1 88 ? -3.972 -5.180 20.391 1.00 69.56 88 ILE A O 1
ATOM 729 N N . ILE A 1 89 ? -2.815 -5.175 18.460 1.00 68.62 89 ILE A N 1
ATOM 730 C CA . ILE A 1 89 ? -3.893 -5.747 17.640 1.00 68.62 89 ILE A CA 1
ATOM 731 C C . ILE A 1 89 ? -4.263 -7.150 18.144 1.00 68.62 89 ILE A C 1
ATOM 733 O O . ILE A 1 89 ? -5.437 -7.418 18.388 1.00 68.62 89 ILE A O 1
ATOM 737 N N . LEU A 1 90 ? -3.282 -8.028 18.386 1.00 69.06 90 LEU A N 1
ATOM 738 C CA . LEU A 1 90 ? -3.511 -9.377 18.921 1.00 69.06 90 LEU A CA 1
ATOM 739 C C . LEU A 1 90 ? -4.159 -9.357 20.310 1.00 69.06 90 LEU A C 1
ATOM 741 O O . LEU A 1 90 ? -5.101 -10.107 20.550 1.00 69.06 90 LEU A O 1
ATOM 745 N N . LYS A 1 91 ? -3.704 -8.488 21.221 1.00 69.19 91 LYS A N 1
ATOM 746 C CA . LYS A 1 91 ? -4.307 -8.329 22.557 1.00 69.19 91 LYS A CA 1
ATOM 747 C C . LYS A 1 91 ? -5.754 -7.849 22.467 1.00 69.19 91 LYS A C 1
ATOM 749 O O . LYS A 1 91 ? -6.604 -8.369 23.186 1.00 69.19 91 LYS A O 1
ATOM 754 N N . SER A 1 92 ? -6.039 -6.903 21.572 1.00 63.16 92 SER A N 1
ATOM 755 C CA . SER A 1 92 ? -7.400 -6.413 21.324 1.00 63.16 92 SER A CA 1
ATOM 756 C C . SER A 1 92 ? -8.311 -7.524 20.787 1.00 63.16 92 SER A C 1
ATOM 758 O O . SER A 1 92 ? -9.414 -7.715 21.297 1.00 63.16 92 SER A O 1
ATOM 760 N N . LEU A 1 93 ? -7.825 -8.332 19.838 1.00 63.28 93 LEU A N 1
ATOM 761 C CA . LEU A 1 93 ? -8.559 -9.479 19.291 1.00 63.28 93 LEU A CA 1
ATOM 762 C C . LEU A 1 93 ? -8.824 -10.564 20.349 1.00 63.28 93 LEU A C 1
ATOM 764 O O . LEU A 1 93 ? -9.954 -11.026 20.476 1.00 63.28 93 LEU A O 1
ATOM 768 N N . ILE A 1 94 ? -7.821 -10.928 21.157 1.00 67.44 94 ILE A N 1
ATOM 769 C CA . ILE A 1 94 ? -7.959 -11.937 22.226 1.00 67.44 94 ILE A CA 1
ATOM 770 C C . ILE A 1 94 ? -8.925 -11.465 23.321 1.00 67.44 94 ILE A C 1
ATOM 772 O O . ILE A 1 94 ? -9.714 -12.262 23.826 1.00 67.44 94 ILE A O 1
ATOM 776 N N . SER A 1 95 ? -8.890 -10.179 23.684 1.00 59.69 95 SER A N 1
ATOM 777 C CA . SER A 1 95 ? -9.812 -9.594 24.668 1.00 59.69 95 SER A CA 1
ATOM 778 C C . SER A 1 95 ? -11.274 -9.689 24.211 1.00 59.69 95 SER A C 1
ATOM 780 O O . SER A 1 95 ? -12.156 -9.986 25.013 1.00 59.69 95 SER A O 1
ATOM 782 N N . LYS A 1 96 ? -11.524 -9.526 22.905 1.00 56.38 96 LYS A N 1
ATOM 783 C CA . LYS A 1 96 ? -12.861 -9.637 22.301 1.00 56.38 96 LYS A CA 1
ATOM 784 C C . LYS A 1 96 ? -13.380 -11.074 22.174 1.00 56.38 96 LYS A C 1
ATOM 786 O O . LYS A 1 96 ? -14.580 -11.249 22.044 1.00 56.38 96 LYS A O 1
ATOM 791 N N . MET A 1 97 ? -12.513 -12.089 22.221 1.00 53.38 97 MET A N 1
ATOM 792 C CA . MET A 1 97 ? -12.911 -13.507 22.162 1.00 53.38 97 MET A CA 1
ATOM 793 C C . MET A 1 97 ? -13.266 -14.110 23.532 1.00 53.38 97 MET A C 1
ATOM 795 O O . MET A 1 97 ? -13.686 -15.263 23.596 1.00 53.38 97 MET A O 1
ATOM 799 N N . LYS A 1 98 ? -13.049 -13.379 24.633 1.00 54.06 98 LYS A N 1
ATOM 800 C CA . LYS A 1 98 ? -13.302 -13.859 26.004 1.00 54.06 98 LYS A CA 1
ATOM 801 C C . LYS A 1 98 ? -14.717 -13.572 26.534 1.00 54.06 98 LYS A C 1
ATOM 803 O O . LYS A 1 98 ? -14.959 -13.841 27.708 1.00 54.06 98 LYS A O 1
ATOM 808 N N . TYR A 1 99 ? -15.628 -13.081 25.695 1.00 46.09 99 TYR A N 1
ATOM 809 C CA . TYR A 1 99 ? -17.041 -12.866 26.019 1.00 46.09 99 TYR A CA 1
ATOM 810 C C . TYR A 1 99 ? -17.936 -13.423 24.917 1.00 46.09 99 TYR A C 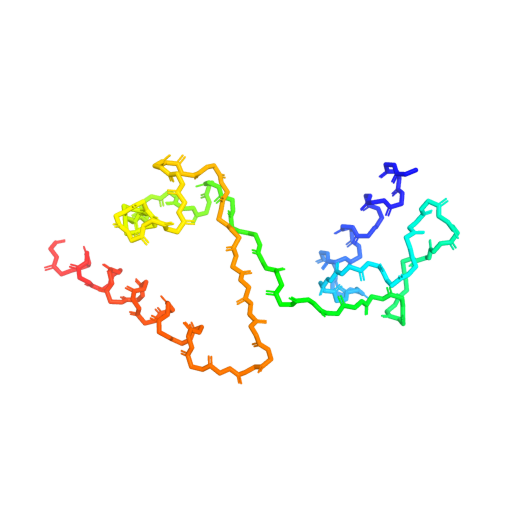1
ATOM 812 O O . TYR A 1 99 ? -17.586 -13.215 23.734 1.00 46.09 99 TYR A O 1
#

Sequence (99 aa):
MKKARSHYQQMLRKGELPKGYNRQGLAFGGENVPENIQFTGETTIRHSELEGLDTSFYHENVYGKKDPKVLKIHQREVDYMYLEIIQIILKSLISKMKY

pLDDT: mean 77.31, std 13.11, range [46.09, 94.44]

Radius of gyration: 17.04 Å; Cα contacts (8 Å, |Δi|>4): 95; chains: 1; bounding box: 33×27×44 Å

Nearest PDB structures (foldseek):
  6s0k-assembly1_I  TM=3.217E-01  e=6.702E+00  Escherichia coli

Organism: Streptococcus cristatus (NCBI:txid45634)

Solvent-accessible surface area (backbone atoms only — not comparable to full-atom values): 6132 Å² total; per-residue (Å²): 109,71,67,63,53,51,50,46,55,52,34,41,76,71,66,75,32,78,78,57,44,57,74,48,48,66,92,76,76,31,62,94,46,64,91,32,44,38,76,65,43,69,41,76,49,47,39,86,80,42,70,92,58,88,62,60,65,40,30,76,70,69,75,48,64,76,85,59,69,55,48,78,45,71,48,64,91,82,68,72,59,67,59,50,52,51,48,52,52,50,51,53,54,54,61,62,69,76,110

Secondary structure (DSSP, 8-state):
-HHHHHHHHHHHHHTSS-SSEESS-GGGT--SSGGGEEP--EEEEEHHHHTTS--HHHHHTTSS-SS-SEEEEE--SS-SHHHHHHHHHHHHHHHHTT-

Mean predicted aligned error: 11.11 Å

Foldseek 3Di:
DVVQVVVLVVCVVVVVEDDADFCDDVVRVTHSHNVRGDHFQKDKDALVNCVPPDPVCCVVVPVDDPPDRMDIDHDDPDDDPVVVVVVVRVVVVVVVVPD